Protein AF-A0A060BM93-F1 (afdb_monomer)

Structure (mmCIF, N/CA/C/O backbone):
data_AF-A0A060BM93-F1
#
_entry.id   AF-A0A060BM93-F1
#
loop_
_atom_site.group_PDB
_atom_site.id
_atom_site.type_symbol
_atom_site.label_atom_id
_atom_site.label_alt_id
_atom_site.label_comp_id
_atom_site.label_asym_id
_atom_site.label_entity_id
_atom_site.label_seq_id
_atom_site.pdbx_PDB_ins_code
_atom_site.Cartn_x
_atom_site.Cartn_y
_atom_site.Cartn_z
_atom_site.occupancy
_atom_site.B_iso_or_equiv
_atom_site.auth_seq_id
_atom_site.auth_comp_id
_atom_site.auth_asym_id
_atom_site.auth_atom_id
_atom_site.pdbx_PDB_model_num
ATOM 1 N N . GLY A 1 1 ? -21.219 -14.669 24.609 1.00 36.41 1 GLY A N 1
ATOM 2 C CA . GLY A 1 1 ? -20.329 -13.702 23.955 1.00 36.41 1 GLY A CA 1
ATOM 3 C C . GLY A 1 1 ? -20.283 -14.061 22.496 1.00 36.41 1 GLY A C 1
ATOM 4 O O . GLY A 1 1 ? -19.851 -15.163 22.193 1.00 36.41 1 GLY A O 1
ATOM 5 N N . GLY A 1 2 ? -20.864 -13.228 21.636 1.00 33.03 2 GLY A N 1
ATOM 6 C CA . GLY A 1 2 ? -20.691 -13.349 20.185 1.00 33.03 2 GLY A CA 1
ATOM 7 C C . GLY A 1 2 ? -19.436 -12.587 19.745 1.00 33.03 2 GLY A C 1
ATOM 8 O O . GLY A 1 2 ? -18.919 -11.819 20.556 1.00 33.03 2 GLY A O 1
ATOM 9 N N . PRO A 1 3 ? -18.943 -12.781 18.511 1.00 45.41 3 PRO A N 1
ATOM 10 C CA . PRO A 1 3 ? -17.738 -12.107 18.042 1.00 45.41 3 PRO A CA 1
ATOM 11 C C . PRO A 1 3 ? -17.958 -10.589 17.999 1.00 45.41 3 PRO A C 1
ATOM 13 O O . PRO A 1 3 ? -18.921 -10.108 17.404 1.00 45.41 3 PRO A O 1
ATOM 16 N N . THR A 1 4 ? -17.055 -9.867 18.649 1.00 50.91 4 THR A N 1
ATOM 17 C CA . THR A 1 4 ? -16.889 -8.406 18.774 1.00 50.91 4 THR A CA 1
ATOM 18 C C . THR A 1 4 ? -16.370 -7.730 17.501 1.00 50.91 4 THR A C 1
ATOM 20 O O . THR A 1 4 ? -16.148 -6.523 17.471 1.00 50.91 4 THR A O 1
ATOM 23 N N . THR A 1 5 ? -16.171 -8.475 16.420 1.00 55.47 5 THR A N 1
ATOM 24 C CA . THR A 1 5 ? -15.262 -8.071 15.352 1.00 55.47 5 THR A CA 1
ATOM 25 C C . THR A 1 5 ? -15.811 -6.954 14.472 1.00 55.47 5 THR A C 1
ATOM 27 O O . THR A 1 5 ? -16.863 -7.097 13.842 1.00 55.47 5 THR A O 1
ATOM 30 N N . ARG A 1 6 ? -15.058 -5.851 14.348 1.00 60.19 6 ARG A N 1
ATOM 31 C CA . ARG A 1 6 ? 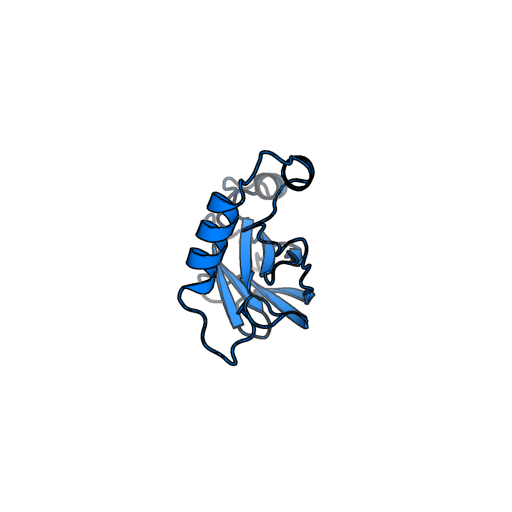-15.299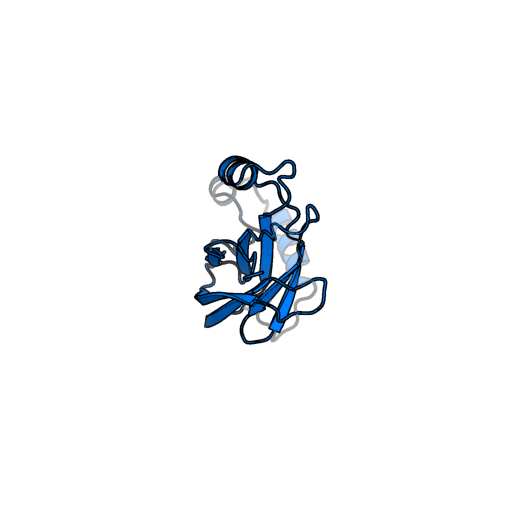 -4.883 13.272 1.00 60.19 6 ARG A CA 1
ATOM 32 C C . ARG A 1 6 ? -14.019 -4.325 12.653 1.00 60.19 6 ARG A C 1
ATOM 34 O O . ARG A 1 6 ? -13.611 -3.206 12.938 1.00 60.19 6 ARG A O 1
ATOM 41 N N . TRP A 1 7 ? -13.489 -5.077 11.695 1.00 65.44 7 TRP A N 1
ATOM 42 C CA . TRP A 1 7 ? -12.457 -4.620 10.770 1.00 65.44 7 TRP A CA 1
ATOM 43 C C . TRP A 1 7 ? -13.063 -3.880 9.557 1.00 65.44 7 TRP A C 1
ATOM 45 O O . TRP A 1 7 ? -14.199 -4.147 9.161 1.00 65.44 7 TRP A O 1
ATOM 55 N N . GLY A 1 8 ? -12.337 -2.891 9.024 1.00 61.12 8 GLY A N 1
ATOM 56 C CA . GLY A 1 8 ? -12.861 -1.843 8.137 1.00 61.12 8 GLY A CA 1
ATOM 57 C C . GLY A 1 8 ? -13.337 -2.310 6.756 1.00 61.12 8 GLY A C 1
ATOM 58 O O . GLY A 1 8 ? -12.899 -3.348 6.266 1.00 61.12 8 GLY A O 1
ATOM 59 N N . PRO A 1 9 ? -14.233 -1.549 6.093 1.00 60.84 9 PRO A N 1
ATOM 60 C CA . PRO A 1 9 ? -15.001 -2.033 4.955 1.00 60.84 9 PRO A CA 1
ATOM 61 C C . PRO A 1 9 ? -14.181 -2.197 3.677 1.00 60.84 9 PRO A C 1
ATOM 63 O O . PRO A 1 9 ? -14.709 -2.753 2.717 1.00 60.84 9 PRO A O 1
ATOM 66 N N . TRP A 1 10 ? -12.941 -1.697 3.607 1.00 63.31 10 TRP A N 1
ATOM 67 C CA . TRP A 1 10 ? -12.204 -1.748 2.351 1.00 63.31 10 TRP A CA 1
ATOM 68 C C . TRP A 1 10 ? -10.726 -1.364 2.470 1.00 63.31 10 TRP A C 1
ATOM 70 O O . TRP A 1 10 ? -10.372 -0.433 3.197 1.00 63.31 10 TRP A O 1
ATOM 80 N N . SER A 1 11 ? -9.888 -2.057 1.696 1.00 72.56 11 SER A N 1
ATOM 81 C CA . SER A 1 11 ? -8.561 -1.583 1.299 1.00 72.56 11 SER A CA 1
ATOM 82 C C . SER A 1 11 ? -8.674 -1.015 -0.112 1.00 72.56 11 SER A C 1
ATOM 84 O O . SER A 1 11 ? -9.162 -1.690 -1.016 1.00 72.56 11 SER A O 1
ATOM 86 N N . GLU A 1 12 ? -8.253 0.229 -0.294 1.00 88.19 12 GLU A N 1
ATOM 87 C CA . GLU A 1 12 ? -8.051 0.796 -1.617 1.00 88.19 12 GLU A CA 1
ATOM 88 C C . GLU A 1 12 ? -6.696 0.334 -2.146 1.00 88.19 12 GLU A C 1
ATOM 90 O O . GLU A 1 12 ? -5.690 0.360 -1.430 1.00 88.19 12 GLU A O 1
ATOM 95 N N . VAL A 1 13 ? -6.679 -0.076 -3.411 1.00 94.19 13 VAL A N 1
ATOM 96 C CA . VAL A 1 13 ? -5.455 -0.395 -4.137 1.00 94.19 13 VAL A CA 1
ATOM 97 C C . VAL A 1 13 ? -5.413 0.467 -5.389 1.00 94.19 13 VAL A C 1
ATOM 99 O O . VAL A 1 13 ? -6.312 0.379 -6.226 1.00 94.19 13 VAL A O 1
ATOM 102 N N . SER A 1 14 ? -4.364 1.273 -5.532 1.00 95.88 14 SER A N 1
ATOM 103 C CA . SER A 1 14 ? -4.152 2.129 -6.698 1.00 95.88 14 SER A CA 1
ATOM 104 C C . SER A 1 14 ? -2.838 1.797 -7.401 1.00 95.88 14 SER A C 1
ATOM 106 O O . SER A 1 14 ? -1.805 1.609 -6.760 1.00 95.88 14 SER A O 1
ATOM 108 N N . ASP A 1 15 ? -2.876 1.760 -8.731 1.00 96.88 15 ASP A N 1
ATOM 109 C CA . ASP A 1 15 ? -1.686 1.682 -9.579 1.00 96.88 15 ASP A CA 1
ATOM 110 C C . ASP A 1 15 ? -1.039 3.064 -9.703 1.00 96.88 15 ASP A C 1
ATOM 112 O O . ASP A 1 15 ? -1.652 3.981 -10.255 1.00 96.88 15 ASP A O 1
ATOM 116 N N . ASN A 1 16 ? 0.189 3.199 -9.196 1.00 96.31 16 ASN A N 1
ATOM 117 C CA . ASN A 1 16 ? 0.940 4.456 -9.215 1.00 96.31 16 ASN A CA 1
ATOM 118 C C . ASN A 1 16 ? 1.566 4.748 -10.584 1.00 96.31 16 ASN A C 1
ATOM 120 O O . ASN A 1 16 ? 2.102 5.833 -10.782 1.00 96.31 16 ASN A O 1
ATOM 124 N N . LYS A 1 17 ? 1.486 3.806 -11.531 1.00 95.62 17 LYS A N 1
ATOM 125 C CA . LYS A 1 17 ? 2.017 3.915 -12.895 1.00 95.62 17 LYS A CA 1
ATOM 126 C C . LYS A 1 17 ? 3.540 3.927 -13.024 1.00 95.62 17 LYS A C 1
ATOM 128 O O . LYS A 1 17 ? 4.061 4.079 -14.124 1.00 95.62 17 LYS A O 1
ATOM 133 N N . ASP A 1 18 ? 4.253 3.687 -11.933 1.00 94.88 18 ASP A N 1
ATOM 134 C CA . ASP A 1 18 ? 5.716 3.672 -11.860 1.00 94.88 18 ASP A CA 1
ATOM 135 C C . ASP A 1 18 ? 6.305 2.285 -11.548 1.00 94.88 18 ASP A C 1
ATOM 137 O O . ASP A 1 18 ? 7.493 2.149 -11.263 1.00 94.88 18 ASP A O 1
ATOM 141 N N . GLY A 1 19 ? 5.475 1.240 -11.602 1.00 95.19 19 GLY A N 1
ATOM 142 C CA . GLY A 1 19 ? 5.854 -0.11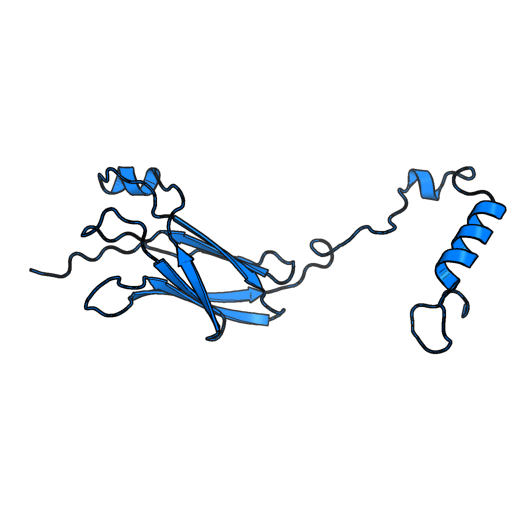1 -11.177 1.00 95.19 19 GLY A CA 1
ATOM 143 C C . GLY A 1 19 ? 5.625 -0.355 -9.690 1.00 95.19 19 GLY A C 1
ATOM 144 O O . GLY A 1 19 ? 6.190 -1.289 -9.114 1.00 95.19 19 GLY A O 1
ATOM 145 N N . THR A 1 20 ? 4.796 0.472 -9.055 1.00 96.62 20 THR A N 1
ATOM 146 C CA . THR A 1 20 ? 4.355 0.267 -7.681 1.00 96.62 20 THR A CA 1
ATOM 147 C C . THR A 1 20 ? 2.837 0.389 -7.532 1.00 96.62 20 THR A C 1
ATOM 149 O O . THR A 1 20 ? 2.146 1.078 -8.284 1.00 96.62 20 THR A O 1
ATOM 152 N N . LEU A 1 21 ? 2.309 -0.311 -6.533 1.00 97.25 21 LEU A N 1
ATOM 153 C CA . LEU A 1 21 ? 0.940 -0.220 -6.050 1.00 97.25 21 LEU A CA 1
ATOM 154 C C . LEU A 1 21 ? 0.938 0.509 -4.714 1.00 97.25 21 LEU A C 1
ATOM 156 O O . LEU A 1 21 ? 1.759 0.216 -3.847 1.00 97.25 21 LEU A O 1
ATOM 160 N N . THR A 1 22 ? -0.025 1.396 -4.511 1.00 97.31 22 THR A N 1
ATOM 161 C CA . THR A 1 22 ? -0.330 1.947 -3.193 1.00 97.31 22 THR A CA 1
ATOM 162 C C . THR A 1 22 ? -1.526 1.198 -2.616 1.00 97.31 22 THR A C 1
ATOM 164 O O . THR A 1 22 ? -2.589 1.161 -3.231 1.00 97.31 22 THR A O 1
ATOM 167 N N . VAL A 1 23 ? -1.355 0.605 -1.434 1.00 96.31 23 VAL A N 1
ATOM 168 C CA . VAL A 1 23 ? -2.414 -0.092 -0.693 1.00 96.31 23 VAL A CA 1
ATOM 169 C C . VAL A 1 23 ? -2.698 0.678 0.585 1.00 96.31 23 VAL A C 1
ATOM 171 O O . VAL A 1 23 ? -1.800 0.868 1.409 1.00 96.31 23 VAL A O 1
ATOM 174 N N . ARG A 1 24 ? -3.937 1.140 0.752 1.00 94.69 24 ARG A N 1
ATOM 175 C CA . ARG A 1 24 ? -4.358 1.954 1.898 1.00 94.69 24 ARG A CA 1
ATOM 176 C C . ARG A 1 24 ? -5.680 1.478 2.450 1.00 94.69 24 ARG A C 1
ATOM 178 O O . ARG A 1 24 ? -6.510 0.935 1.734 1.00 94.69 24 ARG A O 1
ATOM 185 N N . GLY A 1 25 ? -5.904 1.727 3.725 1.00 92.69 25 GLY A N 1
ATOM 186 C CA . GLY A 1 25 ? -7.169 1.400 4.355 1.00 92.69 25 GLY A CA 1
ATOM 187 C C . GLY A 1 25 ? -7.114 1.661 5.842 1.00 92.69 25 GLY A C 1
ATOM 188 O O . GLY A 1 25 ? -6.288 2.439 6.324 1.00 92.69 25 GLY A O 1
ATOM 189 N N . TRP A 1 26 ? -8.017 1.018 6.564 1.00 91.81 26 TRP A N 1
ATOM 190 C CA . TRP A 1 26 ? -8.020 1.042 8.015 1.00 91.81 26 TRP A CA 1
ATOM 191 C C . TRP A 1 26 ? -8.481 -0.296 8.580 1.00 91.81 26 TRP A C 1
ATOM 193 O O . TRP A 1 26 ? -9.186 -1.060 7.918 1.00 91.81 26 TRP A O 1
ATOM 203 N N . THR A 1 27 ? -8.062 -0.586 9.803 1.00 88.62 27 THR A N 1
ATOM 204 C CA . THR A 1 27 ? -8.504 -1.750 10.565 1.00 88.62 27 THR A CA 1
ATOM 205 C C . THR A 1 27 ? -8.654 -1.368 12.032 1.00 88.62 27 THR A C 1
ATOM 207 O O . THR A 1 27 ? -7.946 -0.497 12.528 1.00 88.62 27 THR A O 1
ATOM 210 N N . LEU A 1 28 ? -9.614 -1.990 12.706 1.00 84.94 28 LEU A N 1
ATOM 211 C CA . LEU A 1 28 ? 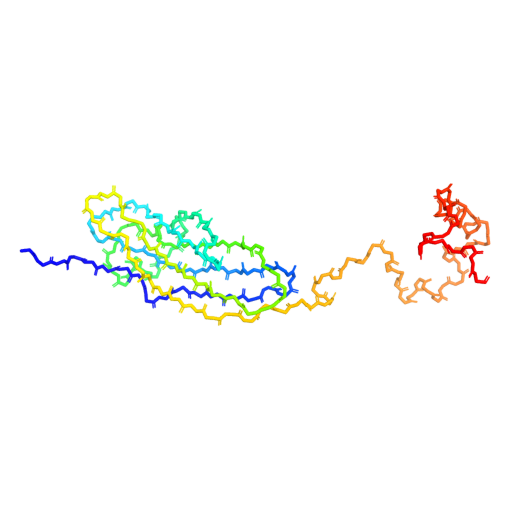-9.983 -1.705 14.085 1.00 84.94 28 LEU A CA 1
ATOM 212 C C . LEU A 1 28 ? -10.373 -3.011 14.766 1.00 84.94 28 LEU A C 1
ATOM 214 O O . LEU A 1 28 ? -11.146 -3.787 14.211 1.00 84.94 28 LEU A O 1
ATOM 218 N N . ASP A 1 29 ? -9.900 -3.212 15.985 1.00 80.44 29 ASP A N 1
ATOM 219 C CA . ASP A 1 29 ? -10.429 -4.226 16.885 1.00 80.44 29 ASP A CA 1
ATOM 220 C C . ASP A 1 29 ? -10.974 -3.503 18.123 1.00 80.44 29 ASP A C 1
ATOM 222 O O . ASP A 1 29 ? -10.197 -2.873 18.837 1.00 80.44 29 ASP A O 1
ATOM 226 N N . PRO A 1 30 ? -12.298 -3.526 18.364 1.00 74.31 30 PRO A N 1
ATOM 227 C CA . PRO A 1 30 ? -12.901 -2.879 19.527 1.00 74.31 30 PRO A CA 1
ATOM 228 C C . PRO A 1 30 ? -12.401 -3.403 20.881 1.00 74.31 30 PRO A C 1
ATOM 230 O O . PRO A 1 30 ? -12.616 -2.731 21.890 1.00 74.31 30 PRO A O 1
ATOM 233 N N . ASP A 1 31 ? -11.761 -4.576 20.914 1.00 76.06 31 ASP A N 1
ATOM 234 C CA . ASP A 1 31 ? -11.249 -5.193 22.138 1.00 76.06 31 ASP A CA 1
ATOM 235 C C . ASP A 1 31 ? -9.864 -4.646 22.545 1.00 76.06 31 ASP A C 1
ATOM 237 O O . ASP A 1 31 ? -9.402 -4.899 23.660 1.00 76.06 31 ASP A O 1
ATOM 241 N N . THR A 1 32 ? -9.215 -3.840 21.691 1.00 77.75 32 THR A N 1
ATOM 242 C CA . THR A 1 32 ? -7.918 -3.201 21.969 1.00 77.75 32 THR A CA 1
ATOM 243 C C . THR A 1 32 ? -7.872 -1.738 21.521 1.00 77.75 32 THR A C 1
ATOM 245 O O . THR A 1 32 ? -8.535 -1.302 20.584 1.00 77.75 32 THR A O 1
ATOM 248 N N . THR A 1 33 ? -7.061 -0.935 22.210 1.00 77.94 33 THR A N 1
ATOM 249 C CA . THR A 1 33 ? -6.762 0.452 21.813 1.00 77.94 33 THR A CA 1
ATOM 250 C C . THR A 1 33 ? -5.448 0.581 21.041 1.00 77.94 33 THR A C 1
ATOM 252 O O . THR A 1 33 ? -5.128 1.680 20.582 1.00 77.94 33 THR A O 1
ATOM 255 N N . GLN A 1 34 ? -4.691 -0.513 20.910 1.00 82.94 34 GLN A N 1
ATOM 256 C CA . GLN A 1 34 ? -3.437 -0.559 20.162 1.00 82.94 34 GLN A CA 1
ATOM 257 C C . GLN A 1 34 ? -3.698 -0.617 18.652 1.00 82.94 34 GLN A C 1
ATOM 259 O O . GLN A 1 34 ? -4.725 -1.134 18.205 1.00 82.94 34 GLN A O 1
ATOM 264 N N . SER A 1 35 ? -2.760 -0.080 17.869 1.00 86.06 35 SER A N 1
ATOM 265 C CA . SER A 1 35 ? -2.759 -0.240 16.414 1.00 86.06 35 SER A CA 1
ATOM 266 C C . SER A 1 35 ? -2.636 -1.721 16.070 1.00 86.06 35 SER A C 1
ATOM 268 O O . SER A 1 35 ? -1.769 -2.402 16.605 1.00 86.06 35 SER A O 1
ATOM 270 N N . LEU A 1 36 ? -3.447 -2.204 15.133 1.00 87.75 36 LEU A N 1
ATOM 271 C CA . LEU A 1 36 ? -3.312 -3.568 14.626 1.00 87.75 36 LEU A CA 1
ATOM 272 C C . LEU A 1 36 ? -2.297 -3.641 13.492 1.00 87.75 36 LEU A C 1
ATOM 274 O O . LEU A 1 36 ? -2.016 -2.657 12.807 1.00 87.75 36 LEU A O 1
ATOM 278 N N . THR A 1 37 ? -1.846 -4.853 13.199 1.00 91.25 37 THR A N 1
ATOM 279 C CA . THR A 1 37 ? -1.034 -5.131 12.016 1.00 91.25 37 THR A CA 1
ATOM 280 C C . THR A 1 37 ? -1.879 -5.733 10.888 1.00 91.25 37 THR A C 1
ATOM 282 O O . THR A 1 37 ? -2.751 -6.571 11.119 1.00 91.25 37 THR A O 1
ATOM 285 N N . VAL A 1 38 ? -1.608 -5.341 9.641 1.00 92.81 38 VAL A N 1
ATOM 286 C CA . VAL A 1 38 ? -2.177 -5.954 8.434 1.00 92.81 38 VAL A CA 1
ATOM 287 C C . VAL A 1 38 ? -1.101 -6.643 7.600 1.00 92.81 38 VAL A C 1
ATOM 289 O O . VAL A 1 38 ? 0.023 -6.159 7.478 1.00 92.81 38 VAL A O 1
ATOM 292 N N . ALA A 1 39 ? -1.457 -7.767 6.987 1.00 94.12 39 ALA A N 1
ATOM 293 C CA . ALA A 1 39 ? -0.667 -8.419 5.952 1.00 94.12 39 ALA A CA 1
ATOM 294 C C . ALA A 1 39 ? -1.295 -8.149 4.582 1.00 94.12 39 ALA A C 1
ATOM 296 O O . ALA A 1 39 ? -2.428 -8.550 4.313 1.00 94.12 39 ALA A O 1
ATOM 297 N N . VAL A 1 40 ? -0.541 -7.486 3.713 1.00 96.19 40 VAL A N 1
ATOM 298 C CA . VAL A 1 40 ? -0.880 -7.255 2.311 1.00 96.19 40 VAL A CA 1
ATOM 299 C C . VAL A 1 40 ? -0.188 -8.316 1.467 1.00 96.19 40 VAL A C 1
ATOM 301 O O . VAL A 1 40 ? 1.032 -8.445 1.504 1.00 96.19 40 VAL A O 1
ATOM 304 N N . TYR A 1 41 ? -0.961 -9.069 0.699 1.00 96.50 41 TYR A N 1
ATOM 305 C CA . TYR A 1 41 ? -0.473 -10.057 -0.249 1.00 96.50 41 TYR A CA 1
ATOM 306 C C . TYR A 1 41 ? -0.618 -9.530 -1.670 1.00 96.50 41 TYR A C 1
ATOM 308 O O . TYR A 1 41 ? -1.707 -9.096 -2.033 1.00 96.50 41 TYR A O 1
ATOM 316 N N . VAL A 1 42 ? 0.437 -9.632 -2.475 1.00 97.38 42 VAL A N 1
ATOM 317 C CA . VAL A 1 42 ? 0.412 -9.419 -3.930 1.00 97.38 42 VAL A CA 1
ATOM 318 C C . VAL A 1 42 ? 0.869 -10.718 -4.585 1.00 97.38 42 VAL A C 1
ATOM 320 O O . VAL A 1 42 ? 2.008 -11.134 -4.391 1.00 97.38 42 VAL A O 1
ATOM 323 N N . ASP A 1 43 ? -0.040 -11.418 -5.266 1.00 96.50 43 ASP A N 1
ATOM 324 C CA . ASP A 1 43 ? 0.194 -12.751 -5.859 1.00 96.50 43 ASP A CA 1
ATOM 325 C C . ASP A 1 43 ? 0.824 -13.777 -4.893 1.00 96.50 43 ASP A C 1
ATOM 327 O O . ASP A 1 43 ? 1.616 -14.638 -5.272 1.00 96.50 43 ASP A O 1
ATOM 331 N N . GLY A 1 44 ? 0.474 -13.683 -3.609 1.00 92.94 44 GLY A N 1
ATOM 332 C CA . GLY A 1 44 ? 0.989 -14.556 -2.552 1.00 92.94 44 GLY A CA 1
ATOM 333 C C . GLY A 1 44 ? 2.269 -14.064 -1.868 1.00 92.94 44 GLY A C 1
ATOM 334 O O . GLY A 1 44 ? 2.610 -14.595 -0.812 1.00 92.94 44 GLY A O 1
ATOM 335 N N . ALA A 1 45 ? 2.939 -13.026 -2.380 1.00 95.75 45 ALA A N 1
ATOM 336 C CA . ALA A 1 45 ? 4.038 -12.365 -1.677 1.00 95.75 45 ALA A CA 1
ATOM 337 C C . ALA A 1 45 ? 3.492 -11.425 -0.591 1.00 95.75 45 ALA A C 1
ATOM 339 O O . ALA A 1 45 ? 2.648 -10.580 -0.876 1.00 95.75 45 ALA A O 1
ATOM 340 N N . MET A 1 46 ? 3.968 -11.570 0.648 1.00 95.31 46 MET A N 1
ATOM 341 C CA . MET A 1 46 ? 3.444 -10.861 1.821 1.00 95.31 46 MET A CA 1
ATOM 342 C C . MET A 1 46 ? 4.286 -9.625 2.175 1.00 95.31 46 MET A C 1
ATOM 344 O O . MET A 1 46 ? 5.510 -9.696 2.232 1.00 95.31 46 MET A O 1
ATOM 348 N N . THR A 1 47 ? 3.616 -8.520 2.498 1.00 96.19 47 THR A N 1
ATOM 349 C CA . THR A 1 47 ? 4.163 -7.328 3.160 1.00 96.19 47 THR A CA 1
ATOM 350 C C . THR A 1 47 ? 3.348 -7.037 4.417 1.00 96.19 47 THR A C 1
ATOM 352 O O . THR A 1 47 ? 2.121 -7.031 4.368 1.00 96.19 47 THR A O 1
ATOM 355 N N . VAL A 1 48 ? 4.013 -6.787 5.543 1.00 94.88 48 VAL A N 1
ATOM 356 C CA . VAL A 1 48 ? 3.366 -6.517 6.836 1.00 94.88 48 VAL A CA 1
ATOM 357 C C . VAL A 1 48 ? 3.431 -5.023 7.143 1.00 94.88 48 VAL A C 1
ATOM 359 O O . VAL A 1 48 ? 4.480 -4.407 6.962 1.00 94.88 48 VAL A O 1
ATOM 362 N N . VAL A 1 49 ? 2.315 -4.438 7.579 1.00 94.81 49 VAL A N 1
ATOM 363 C CA . VAL A 1 49 ? 2.171 -2.995 7.818 1.00 94.81 49 VAL A CA 1
ATOM 364 C C . VAL A 1 49 ? 1.389 -2.765 9.104 1.00 94.81 49 VAL A C 1
ATOM 366 O O . VAL A 1 49 ? 0.329 -3.354 9.296 1.00 94.81 49 VAL A O 1
ATOM 369 N N . GLU A 1 50 ? 1.879 -1.888 9.971 1.00 93.94 50 GLU A N 1
ATOM 370 C CA . GLU A 1 50 ? 1.133 -1.449 11.151 1.00 93.94 50 GLU A CA 1
ATOM 371 C C . GLU A 1 50 ? 0.096 -0.387 10.758 1.00 93.94 50 GLU A C 1
ATOM 373 O O . GLU A 1 50 ? 0.389 0.547 10.007 1.00 93.94 50 GLU A O 1
ATOM 378 N N . ALA A 1 51 ? -1.124 -0.512 11.271 1.00 92.62 51 ALA A N 1
ATOM 379 C CA . ALA A 1 51 ? -2.217 0.420 11.040 1.00 92.62 51 ALA A CA 1
ATOM 380 C C . ALA A 1 51 ? -2.174 1.612 12.007 1.00 92.62 51 ALA A C 1
ATOM 382 O O . ALA A 1 51 ? -3.150 1.905 12.686 1.00 92.62 51 ALA A O 1
ATOM 383 N N . SER A 1 52 ? -1.032 2.296 12.075 1.00 93.62 52 SER A N 1
ATOM 384 C CA . SER A 1 52 ? -0.766 3.363 13.048 1.00 93.62 52 SER A CA 1
ATOM 385 C C . SER A 1 52 ? -1.111 4.781 12.573 1.00 93.62 52 SER A C 1
ATOM 387 O O . SER A 1 52 ? -0.983 5.738 13.342 1.00 93.62 52 SER A O 1
ATOM 389 N N . LEU A 1 53 ? -1.560 4.947 11.323 1.00 95.12 53 LEU A N 1
ATOM 390 C CA . LEU A 1 53 ? -1.892 6.254 10.748 1.00 95.12 53 LEU A CA 1
ATOM 391 C C . LEU A 1 53 ? -3.202 6.810 11.319 1.00 95.12 53 LEU A C 1
ATOM 393 O O . LEU A 1 53 ? -4.148 6.063 11.577 1.00 95.12 53 LEU A O 1
ATOM 397 N N . ASP A 1 54 ? -3.268 8.137 11.454 1.00 94.25 54 ASP A N 1
ATOM 398 C CA . ASP A 1 54 ? -4.445 8.833 11.981 1.00 94.25 54 ASP A CA 1
ATOM 399 C C . ASP A 1 54 ? -5.679 8.641 11.089 1.00 94.25 54 ASP A C 1
ATOM 401 O O . ASP A 1 54 ? -5.650 8.869 9.877 1.00 94.25 54 ASP A O 1
ATOM 405 N N . ARG A 1 55 ? -6.775 8.237 11.729 1.00 92.81 55 ARG A N 1
ATOM 406 C CA . ARG A 1 55 ? -8.130 8.101 11.198 1.00 92.81 55 ARG A CA 1
ATOM 407 C C . ARG A 1 55 ? -9.130 8.583 12.243 1.00 92.81 55 ARG A C 1
ATOM 409 O O . ARG A 1 55 ? -9.943 7.825 12.774 1.00 92.81 55 ARG A O 1
ATOM 416 N N . SER A 1 56 ? -9.048 9.872 12.562 1.00 93.00 56 SER A N 1
ATOM 417 C CA . SER A 1 56 ? -9.979 10.552 13.475 1.00 93.00 56 SER A CA 1
ATOM 418 C C . SER A 1 56 ? -11.448 10.474 13.024 1.00 93.00 56 SER A C 1
ATOM 420 O O . SER A 1 56 ? -12.354 10.476 13.861 1.00 93.00 56 SER A O 1
ATOM 422 N N . ASP A 1 57 ? -11.698 10.331 11.721 1.00 89.94 57 ASP A N 1
ATOM 423 C CA . ASP A 1 57 ? -13.017 10.054 11.145 1.00 89.94 57 ASP A CA 1
ATOM 424 C C . ASP A 1 57 ? -13.575 8.699 11.610 1.00 89.94 57 ASP A C 1
ATOM 426 O O . ASP A 1 57 ? -14.718 8.618 12.066 1.00 89.94 57 ASP A O 1
ATOM 430 N N . VAL A 1 58 ? -12.742 7.656 11.581 1.00 88.75 58 VAL A N 1
ATOM 431 C CA . VAL A 1 58 ? -13.074 6.322 12.098 1.00 88.75 58 VAL A CA 1
ATOM 432 C C . VAL A 1 58 ? -13.264 6.391 13.612 1.00 88.75 58 VAL A C 1
ATOM 434 O O . VAL A 1 58 ? -14.280 5.921 14.122 1.00 88.75 58 VAL A O 1
ATOM 437 N N . ALA A 1 59 ? -12.349 7.044 14.334 1.00 88.50 59 ALA A N 1
ATOM 438 C CA . ALA A 1 59 ? -12.462 7.206 15.783 1.00 88.50 59 ALA A CA 1
ATOM 439 C C . ALA A 1 59 ? -13.791 7.862 16.191 1.00 88.50 59 ALA A C 1
ATOM 441 O O . ALA A 1 59 ? -14.496 7.355 17.061 1.00 88.50 59 ALA A O 1
ATOM 442 N N . THR A 1 60 ? -14.183 8.938 15.502 1.00 90.56 60 THR A N 1
ATOM 443 C CA . THR A 1 60 ? -15.442 9.655 15.748 1.00 90.56 60 THR A CA 1
ATOM 444 C C . THR A 1 60 ? -16.658 8.784 15.444 1.00 90.56 60 THR A C 1
ATOM 446 O O . THR A 1 60 ? -17.588 8.724 16.247 1.00 90.56 60 THR A O 1
ATOM 449 N N . GLN A 1 61 ? -16.654 8.080 14.307 1.00 89.00 61 GLN A N 1
ATOM 450 C CA . GLN A 1 61 ? -17.751 7.196 13.904 1.00 89.00 61 GLN A CA 1
ATOM 451 C C . GLN A 1 61 ? -17.998 6.067 14.916 1.00 89.00 61 GLN A C 1
ATOM 453 O O . GLN A 1 61 ? -19.141 5.639 15.089 1.00 89.00 61 GLN A O 1
ATOM 458 N N . TYR A 1 62 ? -16.940 5.591 15.573 1.00 85.31 62 TYR A N 1
ATOM 459 C CA . TYR A 1 62 ? -16.989 4.462 16.501 1.00 85.31 62 TYR A CA 1
ATOM 460 C C . TYR A 1 62 ? -16.891 4.853 17.983 1.00 85.31 62 TYR A C 1
ATOM 462 O O . TYR A 1 62 ? -16.939 3.974 18.839 1.00 85.31 62 TYR A O 1
ATOM 470 N N . GLY A 1 63 ? -16.808 6.149 18.303 1.00 88.12 63 GLY A N 1
ATOM 471 C CA . GLY A 1 63 ? -16.720 6.642 19.682 1.00 88.12 63 GLY A CA 1
ATOM 472 C C . GLY A 1 63 ? -15.430 6.236 20.405 1.00 88.12 63 GLY A C 1
ATOM 473 O O . GLY A 1 63 ? -15.463 5.966 21.604 1.00 88.12 63 GLY A O 1
ATOM 474 N N . LEU A 1 64 ? -14.313 6.155 19.680 1.00 85.00 64 LEU A N 1
ATOM 475 C CA . LEU A 1 64 ? -13.019 5.688 20.181 1.00 85.00 64 LEU A CA 1
ATOM 476 C C . LEU A 1 64 ? -12.148 6.854 20.657 1.00 85.00 64 LEU A C 1
ATOM 478 O O . LEU A 1 64 ? -12.261 7.978 20.170 1.00 85.00 64 LEU A O 1
ATOM 482 N N . THR A 1 65 ? -11.256 6.576 21.608 1.00 85.31 65 THR A N 1
ATOM 483 C CA . THR A 1 65 ? -10.313 7.565 22.158 1.00 85.31 65 THR A CA 1
ATOM 484 C C . THR A 1 65 ? -8.981 7.616 21.410 1.00 85.31 65 THR A C 1
ATOM 486 O O . THR A 1 65 ? -8.308 8.643 21.451 1.00 85.31 65 THR A O 1
ATOM 489 N N . SER A 1 66 ? -8.602 6.527 20.734 1.00 87.88 66 SER A N 1
ATOM 490 C CA . SER A 1 66 ? -7.468 6.473 19.805 1.00 87.88 66 SER A CA 1
ATOM 491 C C . SER A 1 66 ? -7.949 6.738 18.378 1.00 87.88 66 SER A C 1
ATOM 493 O O . SER A 1 66 ? -9.132 6.581 18.080 1.00 87.88 66 SER A O 1
ATOM 495 N N . SER A 1 67 ? -7.035 7.140 17.499 1.00 90.12 67 SER A N 1
ATOM 496 C CA . SER A 1 67 ? -7.272 7.340 16.065 1.00 90.12 67 SER A CA 1
ATOM 497 C C . SER A 1 67 ? -6.265 6.602 15.180 1.00 90.12 67 SER A C 1
ATOM 499 O O . SER A 1 67 ? -6.355 6.696 13.958 1.00 90.12 67 SER A O 1
ATOM 501 N N . SER A 1 68 ? -5.328 5.851 15.760 1.00 92.00 68 SER A N 1
ATOM 502 C CA . SER A 1 68 ? -4.305 5.091 15.033 1.00 92.00 68 SER A CA 1
ATOM 503 C C . SER A 1 68 ? -4.882 3.788 14.482 1.00 92.00 68 SER A C 1
ATOM 505 O O . SER A 1 68 ? -4.738 2.729 15.085 1.00 92.00 68 SER A O 1
ATOM 507 N N . TYR A 1 69 ? -5.582 3.895 13.350 1.00 91.19 69 TYR A N 1
ATOM 508 C CA . TYR A 1 69 ? -6.277 2.771 12.710 1.00 91.19 69 TYR A CA 1
ATOM 509 C C . TYR A 1 69 ? -6.016 2.661 11.207 1.00 91.19 69 TYR A C 1
ATOM 511 O O . TYR A 1 69 ? -6.478 1.719 10.564 1.00 91.19 69 TYR A O 1
ATOM 519 N N . GLY A 1 70 ? -5.331 3.636 10.608 1.00 93.56 70 GLY A N 1
ATOM 520 C CA . GLY A 1 70 ? -5.050 3.674 9.179 1.00 93.56 70 GLY A CA 1
ATOM 521 C C . GLY A 1 70 ? -3.736 2.992 8.820 1.00 93.56 70 GLY A C 1
ATOM 522 O O . GLY A 1 70 ? -2.753 3.103 9.540 1.00 93.56 70 GLY A O 1
ATOM 523 N N . TYR A 1 71 ? -3.673 2.360 7.653 1.00 94.44 71 TYR A N 1
ATOM 524 C CA . TYR A 1 71 ? -2.420 1.895 7.057 1.00 94.44 71 TYR A CA 1
ATOM 525 C C . TYR A 1 71 ? -2.269 2.433 5.637 1.00 94.44 71 TYR A C 1
ATOM 527 O O . TYR A 1 71 ? -3.245 2.701 4.932 1.00 94.44 71 TYR A O 1
ATOM 535 N N . SER A 1 72 ? -1.017 2.570 5.213 1.00 96.00 72 SER A N 1
ATOM 536 C CA . SER A 1 72 ? -0.640 2.888 3.843 1.00 96.00 72 SER A CA 1
ATOM 537 C C . SER A 1 72 ? 0.716 2.277 3.546 1.00 96.00 72 SER A C 1
ATOM 539 O O . SER A 1 72 ? 1.670 2.535 4.274 1.00 96.00 72 SER A O 1
ATOM 541 N N . THR A 1 73 ? 0.825 1.537 2.450 1.00 96.38 73 THR A N 1
ATOM 542 C CA . THR A 1 73 ? 2.103 1.004 1.977 1.00 96.38 73 THR A CA 1
ATOM 543 C C . THR A 1 73 ? 2.213 1.088 0.464 1.00 96.38 73 THR A C 1
ATOM 545 O O . THR A 1 73 ? 1.202 1.070 -0.241 1.00 96.38 73 THR A O 1
ATOM 548 N N . THR A 1 74 ? 3.448 1.173 -0.020 1.00 97.50 74 THR A N 1
ATOM 549 C CA . THR A 1 74 ? 3.784 1.110 -1.440 1.00 97.50 74 THR A CA 1
ATOM 550 C C . THR A 1 74 ? 4.532 -0.190 -1.696 1.00 97.50 74 THR A C 1
ATOM 552 O O . THR A 1 74 ? 5.529 -0.475 -1.035 1.00 97.50 74 THR A O 1
ATOM 555 N N . ILE A 1 75 ? 4.046 -0.986 -2.644 1.00 97.00 75 ILE A N 1
ATOM 556 C CA . ILE A 1 75 ? 4.573 -2.316 -2.959 1.00 97.00 75 ILE A CA 1
ATOM 557 C C . ILE A 1 75 ? 4.962 -2.338 -4.432 1.00 97.00 75 ILE A C 1
ATOM 559 O O . ILE A 1 75 ? 4.165 -1.960 -5.286 1.00 97.00 75 ILE A O 1
ATOM 563 N N . SER A 1 76 ? 6.174 -2.787 -4.747 1.00 96.94 76 SER A N 1
ATOM 564 C CA . SER A 1 76 ? 6.590 -2.978 -6.138 1.00 96.94 76 SER A CA 1
ATOM 565 C C . SER A 1 76 ? 5.755 -4.066 -6.812 1.00 96.94 76 SER A C 1
ATOM 567 O O . SER A 1 76 ? 5.562 -5.145 -6.252 1.00 96.94 76 SER A O 1
ATOM 569 N N . ALA A 1 77 ? 5.294 -3.796 -8.029 1.00 95.75 77 ALA A N 1
ATOM 570 C CA . ALA A 1 77 ? 4.529 -4.727 -8.843 1.00 95.75 77 ALA A CA 1
ATOM 571 C C . ALA A 1 77 ? 4.895 -4.540 -10.318 1.00 95.75 77 ALA A C 1
ATOM 573 O O . ALA A 1 77 ? 5.046 -3.423 -10.812 1.00 95.75 77 ALA A O 1
ATOM 574 N N . THR A 1 78 ? 5.062 -5.646 -11.033 1.00 96.44 78 THR A N 1
ATOM 575 C CA . THR A 1 78 ? 5.359 -5.617 -12.469 1.00 96.44 78 THR A CA 1
ATOM 576 C C . THR A 1 78 ? 4.152 -5.142 -13.278 1.00 96.44 78 THR A C 1
ATOM 578 O O . THR A 1 78 ? 3.028 -5.160 -12.796 1.00 96.44 78 THR A O 1
ATOM 581 N N . ALA A 1 79 ? 4.348 -4.757 -14.542 1.00 96.19 79 ALA A N 1
ATOM 582 C CA . ALA A 1 79 ? 3.213 -4.570 -15.445 1.00 96.19 79 ALA A CA 1
ATOM 583 C C . ALA A 1 79 ? 2.438 -5.888 -15.598 1.00 96.19 79 ALA A C 1
ATOM 585 O O . ALA A 1 79 ? 3.028 -6.921 -15.919 1.00 96.19 79 ALA A O 1
ATOM 586 N N . GLY A 1 80 ? 1.123 -5.857 -15.406 1.00 97.62 80 GLY A N 1
ATOM 587 C CA . GLY A 1 80 ? 0.319 -7.075 -15.388 1.00 97.62 80 GLY A CA 1
ATOM 588 C C . GLY A 1 80 ? -0.935 -6.949 -14.537 1.00 97.62 80 GLY A C 1
ATOM 589 O O . GLY A 1 80 ? -1.230 -5.895 -13.985 1.00 97.62 80 GLY A O 1
ATOM 590 N N . THR A 1 81 ? -1.712 -8.028 -14.467 1.00 98.19 81 THR A N 1
ATOM 591 C CA . THR A 1 81 ? -2.829 -8.124 -13.518 1.00 98.19 81 THR A CA 1
ATOM 592 C C . THR A 1 81 ? -2.343 -8.855 -12.279 1.00 98.19 81 THR A C 1
ATOM 594 O O . THR A 1 81 ? -1.793 -9.944 -12.410 1.00 98.19 81 THR A O 1
ATOM 597 N N . HIS A 1 82 ? -2.567 -8.261 -11.112 1.00 97.88 82 HIS A N 1
ATOM 598 C CA . HIS A 1 82 ? -2.137 -8.776 -9.818 1.00 97.88 82 HIS A CA 1
ATOM 599 C C . HIS A 1 82 ? -3.334 -8.948 -8.886 1.00 97.88 82 HIS A C 1
ATOM 601 O O . HIS A 1 82 ? -4.223 -8.092 -8.842 1.00 97.88 82 HIS A O 1
ATOM 607 N N . ARG A 1 83 ? -3.335 -10.036 -8.112 1.00 97.12 83 ARG A N 1
ATOM 608 C CA . ARG A 1 83 ? -4.299 -10.275 -7.035 1.00 97.12 83 ARG A CA 1
ATOM 609 C C . ARG A 1 83 ? -3.747 -9.667 -5.754 1.00 97.12 83 ARG A C 1
ATOM 611 O O . ARG A 1 83 ? -2.756 -10.162 -5.216 1.00 97.12 83 ARG A O 1
ATOM 618 N N . VAL A 1 84 ? -4.411 -8.639 -5.239 1.00 97.06 84 VAL A N 1
ATOM 619 C CA . VAL A 1 84 ? -4.050 -8.005 -3.968 1.00 97.06 84 VAL A CA 1
ATOM 620 C C . VAL A 1 84 ? -5.054 -8.398 -2.902 1.00 97.06 84 VAL A C 1
ATOM 622 O O . VAL A 1 84 ? -6.244 -8.171 -3.081 1.00 97.06 84 VAL A O 1
ATOM 625 N N . CYS A 1 85 ? -4.598 -8.980 -1.797 1.00 94.75 85 CYS A N 1
ATOM 626 C CA . CYS A 1 85 ? -5.447 -9.346 -0.664 1.00 94.75 85 CYS A CA 1
ATOM 627 C C . CYS A 1 85 ? -4.901 -8.743 0.626 1.00 94.75 85 CYS A C 1
ATOM 629 O O . CYS A 1 85 ? -3.700 -8.800 0.868 1.00 94.75 85 CYS A O 1
ATOM 631 N N . VAL A 1 86 ? -5.772 -8.209 1.478 1.00 94.12 86 VAL A N 1
ATOM 632 C CA . VAL A 1 86 ? -5.374 -7.633 2.768 1.00 94.12 86 VAL A CA 1
ATOM 633 C C . VAL A 1 86 ? -6.023 -8.411 3.897 1.00 94.12 86 VAL A C 1
ATOM 635 O O . VAL A 1 86 ? -7.237 -8.617 3.899 1.00 94.12 86 VAL A O 1
ATOM 638 N N . LEU A 1 87 ? -5.213 -8.851 4.854 1.00 91.56 87 LEU A N 1
ATOM 639 C CA . LEU A 1 87 ? -5.659 -9.538 6.057 1.00 91.56 87 LEU A CA 1
ATOM 640 C C . LEU A 1 87 ? -5.324 -8.688 7.283 1.00 91.56 87 LEU A C 1
ATOM 642 O O . LEU A 1 87 ? -4.183 -8.261 7.430 1.00 91.56 87 LEU A O 1
ATOM 646 N N . ALA A 1 88 ? -6.282 -8.494 8.187 1.00 89.44 88 ALA A N 1
ATOM 647 C CA . ALA A 1 88 ? -5.978 -8.081 9.551 1.00 89.44 88 ALA A CA 1
ATOM 648 C C . ALA A 1 88 ? -5.379 -9.276 10.298 1.00 89.44 88 ALA A C 1
ATOM 650 O O . ALA A 1 88 ? -5.947 -10.376 10.286 1.00 89.44 88 ALA A O 1
ATOM 651 N N . LEU A 1 89 ? -4.211 -9.064 10.899 1.00 87.25 89 LEU A N 1
ATOM 652 C CA . LEU A 1 89 ? -3.553 -10.062 11.726 1.00 87.25 89 LEU A CA 1
ATOM 653 C C . LEU A 1 89 ? -4.123 -9.973 13.135 1.00 87.25 89 LEU A C 1
ATOM 655 O O . LEU A 1 89 ? -4.248 -8.881 13.687 1.00 87.25 89 LEU A O 1
ATOM 659 N N . ASN A 1 90 ? -4.493 -11.122 13.692 1.00 72.38 90 ASN A N 1
ATOM 660 C CA . ASN A 1 90 ? -4.923 -11.177 15.080 1.00 72.38 90 ASN A CA 1
ATOM 661 C C . ASN A 1 90 ? -3.693 -11.146 15.997 1.00 72.38 90 ASN A C 1
ATOM 663 O O . ASN A 1 90 ? -2.713 -11.837 15.716 1.00 72.38 90 ASN A O 1
ATOM 667 N N . GLU A 1 91 ? -3.749 -10.388 17.091 1.00 65.25 91 GLU A N 1
ATOM 668 C CA . GLU A 1 91 ? -2.650 -10.329 18.068 1.00 65.25 91 GLU A CA 1
ATOM 669 C C . GLU A 1 91 ? -2.721 -11.467 19.110 1.00 65.25 91 GLU A C 1
ATOM 671 O O . GLU A 1 91 ? -1.714 -11.780 19.744 1.00 65.25 91 GLU A O 1
ATOM 676 N N . GLU A 1 92 ? -3.871 -12.154 19.236 1.00 63.38 92 GLU A N 1
ATOM 677 C CA . GLU A 1 92 ? -4.095 -13.263 20.184 1.00 63.38 92 GLU A CA 1
ATOM 678 C C . GLU A 1 92 ? -4.630 -14.567 19.526 1.00 63.38 92 GLU A C 1
ATOM 680 O O . GLU A 1 92 ? -4.427 -14.843 18.340 1.00 63.38 92 GLU A O 1
ATOM 685 N N . VAL A 1 93 ? -5.325 -15.419 20.298 1.00 48.00 93 VAL A N 1
ATOM 686 C CA . VAL A 1 93 ? -5.930 -16.681 19.842 1.00 48.00 93 VAL A CA 1
ATOM 687 C C . VAL A 1 93 ? -7.093 -16.390 18.893 1.00 48.00 93 VAL A C 1
ATOM 689 O O . VAL A 1 93 ? -8.157 -15.936 19.301 1.00 48.00 93 VAL A O 1
ATOM 692 N N . GLY A 1 94 ? -6.905 -16.682 17.610 1.00 60.66 94 GLY A N 1
ATOM 693 C CA . GLY A 1 94 ? -7.925 -16.478 16.586 1.00 60.66 94 GLY A CA 1
ATOM 694 C C . GLY A 1 94 ? -7.344 -16.608 15.184 1.00 60.66 94 GLY A C 1
ATOM 695 O O . GLY A 1 94 ? -6.142 -16.788 15.010 1.00 60.66 94 GLY A O 1
ATOM 696 N N . SER A 1 95 ? -8.208 -16.568 14.173 1.00 72.25 95 SER A N 1
ATOM 697 C CA . SER A 1 95 ? -7.776 -16.581 12.772 1.00 72.25 95 SER A CA 1
ATOM 698 C C . SER A 1 95 ? -7.591 -15.156 12.263 1.00 72.25 95 SER A C 1
ATOM 700 O O . SER A 1 95 ? -8.429 -14.294 12.527 1.00 72.25 95 SER A O 1
ATOM 702 N N . ASN A 1 96 ? -6.533 -14.931 11.482 1.00 82.31 96 ASN A N 1
ATOM 703 C CA . ASN A 1 96 ? -6.407 -13.727 10.663 1.00 82.31 96 ASN A CA 1
ATOM 704 C C . ASN A 1 96 ? -7.668 -13.551 9.823 1.00 82.31 96 ASN A C 1
ATOM 706 O O . ASN A 1 96 ? -8.231 -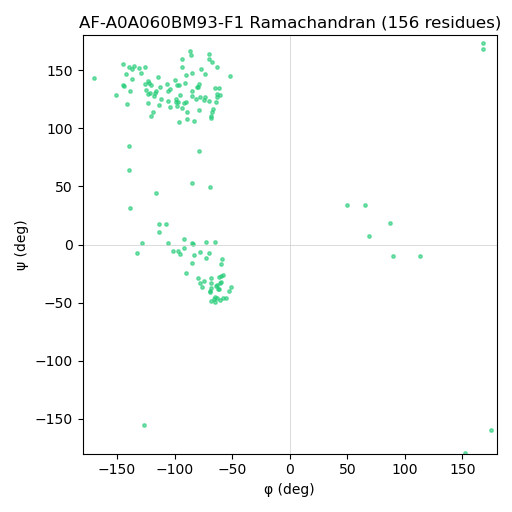14.538 9.338 1.00 82.31 96 ASN A O 1
ATOM 710 N N . THR A 1 97 ? -8.078 -12.308 9.604 1.00 86.94 97 THR A N 1
ATOM 711 C 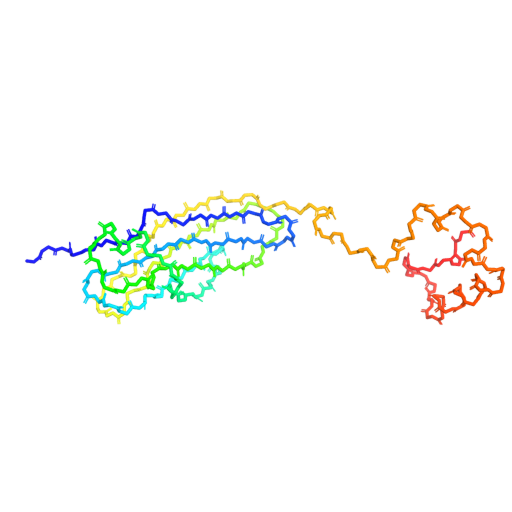CA . THR A 1 97 ? -9.297 -12.051 8.844 1.00 86.94 97 THR A CA 1
ATOM 712 C C . THR A 1 97 ? -9.033 -11.303 7.572 1.00 86.94 97 THR A C 1
ATOM 714 O O . THR A 1 97 ? -8.381 -10.265 7.552 1.00 86.94 97 THR A O 1
ATOM 717 N N . LEU A 1 98 ? -9.588 -11.852 6.498 1.00 87.94 98 LEU A N 1
ATOM 718 C CA . LEU A 1 98 ? -9.574 -11.241 5.190 1.00 87.94 98 LEU A CA 1
ATOM 719 C C . LEU A 1 98 ? -10.443 -9.981 5.198 1.00 87.94 98 LEU A C 1
ATOM 721 O O . LEU A 1 98 ? -11.661 -10.064 5.333 1.00 87.94 98 LEU A O 1
ATOM 725 N N . LEU A 1 99 ? -9.803 -8.829 5.013 1.00 88.56 99 LEU A N 1
ATOM 726 C CA . LEU A 1 99 ? -10.475 -7.542 4.834 1.00 88.56 99 LEU A CA 1
ATOM 727 C C . LEU A 1 99 ? -11.010 -7.397 3.411 1.00 88.56 99 LEU A C 1
ATOM 729 O O . LEU A 1 99 ? -12.056 -6.797 3.186 1.00 88.56 99 LEU A O 1
ATOM 733 N N . GLY A 1 100 ? -10.299 -7.966 2.440 1.00 89.94 100 GLY A N 1
ATOM 734 C CA . GLY A 1 100 ? -10.746 -8.009 1.058 1.00 89.94 100 GLY A CA 1
ATOM 735 C C . GLY A 1 100 ? -9.647 -8.435 0.102 1.00 89.94 100 GLY A C 1
ATOM 736 O O . GLY A 1 100 ? -8.469 -8.480 0.460 1.00 89.94 1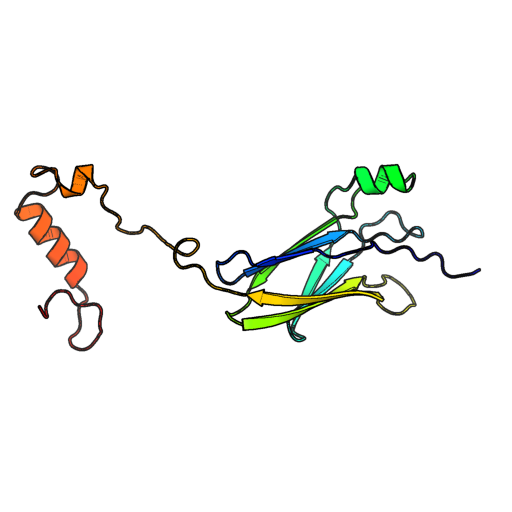00 GLY A O 1
ATOM 737 N N . CYS A 1 101 ? -10.058 -8.731 -1.127 1.00 93.00 101 CYS A N 1
ATOM 738 C CA . CYS A 1 101 ? -9.157 -8.887 -2.257 1.00 93.00 101 CYS A CA 1
ATOM 739 C C . CYS A 1 101 ? -9.644 -8.044 -3.436 1.00 93.00 101 CYS A C 1
ATOM 741 O O . CYS A 1 101 ? -10.852 -7.921 -3.643 1.00 93.00 101 CYS A O 1
ATOM 743 N N . SER A 1 102 ? -8.710 -7.541 -4.235 1.00 93.31 102 SER A N 1
ATOM 744 C CA . SER A 1 102 ? -8.967 -6.830 -5.483 1.00 93.31 102 SER A CA 1
ATOM 745 C C . SER A 1 102 ? -7.994 -7.298 -6.561 1.00 93.31 102 SER A C 1
ATOM 747 O O . SER A 1 102 ? -6.825 -7.557 -6.274 1.00 93.31 102 SER A O 1
ATOM 749 N N . ASP A 1 103 ? -8.477 -7.401 -7.796 1.00 95.94 103 ASP A N 1
ATOM 750 C CA . ASP A 1 103 ? -7.624 -7.607 -8.963 1.00 95.94 103 ASP A CA 1
ATOM 751 C C . ASP A 1 103 ? -7.274 -6.233 -9.542 1.00 95.94 103 ASP A C 1
ATOM 753 O O . ASP A 1 103 ? -8.161 -5.452 -9.892 1.00 95.94 103 ASP A O 1
ATOM 757 N N . VAL A 1 104 ? -5.981 -5.923 -9.636 1.00 96.12 104 VAL A N 1
ATOM 758 C CA . VAL A 1 104 ? -5.499 -4.623 -10.117 1.00 96.12 104 VAL A CA 1
ATOM 759 C C . VAL A 1 104 ? -4.614 -4.815 -11.331 1.00 96.12 104 VAL A C 1
ATOM 761 O O . VAL A 1 104 ? -3.685 -5.621 -11.327 1.00 96.12 104 VAL A O 1
ATOM 764 N N . LYS A 1 105 ? -4.901 -4.053 -12.387 1.00 97.69 105 LYS A N 1
ATOM 765 C CA . LYS A 1 105 ? -4.056 -3.987 -13.575 1.00 97.69 105 LYS A CA 1
ATOM 766 C C . LYS A 1 105 ? -3.012 -2.889 -13.394 1.00 97.69 105 LYS A C 1
ATOM 768 O O . LYS A 1 105 ? -3.349 -1.711 -13.474 1.00 97.69 105 LYS A O 1
ATOM 773 N N . VAL A 1 106 ? -1.767 -3.299 -13.201 1.00 97.50 106 VAL A N 1
ATOM 774 C CA . VAL A 1 106 ? -0.592 -2.431 -13.168 1.00 97.50 106 VAL A CA 1
ATOM 775 C C . VAL A 1 106 ? -0.149 -2.133 -14.592 1.00 97.50 106 VAL A C 1
ATOM 777 O O . VAL A 1 106 ? 0.088 -3.036 -15.402 1.00 97.50 106 VAL A O 1
ATOM 780 N N . THR A 1 107 ? -0.038 -0.852 -14.903 1.00 96.31 107 THR A N 1
ATOM 781 C CA . THR A 1 107 ? 0.502 -0.334 -16.160 1.00 96.31 107 THR A CA 1
ATOM 782 C C . THR A 1 107 ? 1.667 0.577 -15.841 1.00 96.31 107 THR A C 1
ATOM 784 O O . THR A 1 107 ? 1.553 1.376 -14.926 1.00 96.31 107 THR A O 1
ATOM 787 N N . ILE A 1 108 ? 2.748 0.510 -16.610 1.00 93.69 108 ILE A N 1
ATOM 788 C CA . ILE A 1 108 ? 3.829 1.489 -16.491 1.00 93.69 108 ILE A CA 1
ATOM 789 C C . ILE A 1 108 ? 3.527 2.637 -17.442 1.00 93.69 108 ILE A C 1
ATOM 791 O O . ILE A 1 108 ? 3.358 2.407 -18.641 1.00 93.69 108 ILE A O 1
ATOM 795 N N . ASP A 1 109 ? 3.447 3.844 -16.898 1.00 91.75 109 ASP A N 1
ATOM 796 C CA . ASP A 1 109 ? 3.378 5.065 -17.681 1.00 91.75 109 ASP A CA 1
ATOM 797 C C . ASP A 1 109 ? 4.807 5.613 -17.855 1.00 91.75 109 ASP A C 1
ATOM 799 O O . ASP A 1 109 ? 5.486 5.919 -16.861 1.00 91.75 109 ASP A O 1
ATOM 803 N N . PRO A 1 110 ? 5.314 5.696 -19.098 1.00 83.75 110 PRO A N 1
ATOM 804 C CA . PRO A 1 110 ? 6.636 6.248 -19.353 1.00 83.75 110 PRO A CA 1
ATOM 805 C C . PRO A 1 110 ? 6.767 7.700 -18.880 1.00 83.75 110 PRO A C 1
ATOM 807 O O . PRO A 1 110 ? 7.869 8.080 -18.501 1.00 83.75 110 PRO A O 1
ATOM 810 N N . ASP A 1 111 ? 5.681 8.478 -18.829 1.00 87.00 111 ASP A N 1
ATOM 811 C CA . ASP A 1 111 ? 5.713 9.873 -18.377 1.00 87.00 111 ASP A CA 1
ATOM 812 C C . ASP A 1 111 ? 5.856 9.969 -16.850 1.00 87.00 111 ASP A C 1
ATOM 814 O O . ASP A 1 111 ? 6.509 10.880 -16.340 1.00 87.00 111 ASP A O 1
ATOM 818 N N . VAL A 1 112 ? 5.312 9.000 -16.104 1.00 85.44 112 VAL A N 1
ATOM 819 C CA . VAL A 1 112 ? 5.460 8.925 -14.638 1.00 85.44 112 VAL A CA 1
ATOM 820 C C . VAL A 1 112 ? 6.850 8.422 -14.246 1.00 85.44 112 VAL A C 1
ATOM 822 O O . VAL A 1 112 ? 7.440 8.893 -13.277 1.00 85.44 112 VAL A O 1
ATOM 825 N N . THR A 1 113 ? 7.405 7.492 -15.023 1.00 79.94 113 THR A N 1
ATOM 826 C CA . THR A 1 113 ? 8.769 6.970 -14.817 1.00 79.94 113 THR A CA 1
ATOM 827 C C . THR A 1 113 ? 9.853 7.831 -15.464 1.00 79.94 113 THR A C 1
ATOM 829 O O . THR A 1 113 ? 11.041 7.501 -15.389 1.00 79.94 113 THR A O 1
ATOM 832 N N . PHE A 1 114 ? 9.471 8.942 -16.094 1.00 79.19 114 PHE A N 1
ATOM 833 C CA . PHE A 1 114 ? 10.387 9.777 -16.843 1.00 79.19 114 PHE A CA 1
ATOM 834 C C . PHE A 1 114 ? 11.394 10.483 -15.926 1.00 79.19 114 PHE A C 1
ATOM 836 O O . PHE A 1 114 ? 11.073 11.419 -15.193 1.00 79.19 114 PHE A O 1
ATOM 843 N N . VAL A 1 115 ? 12.662 10.077 -16.017 1.00 70.56 115 VAL A N 1
ATOM 844 C CA . VAL A 1 115 ? 13.774 10.785 -15.379 1.00 70.56 115 VAL A CA 1
ATOM 845 C C . VAL A 1 115 ? 14.412 11.706 -16.410 1.00 70.56 115 VAL A C 1
ATOM 847 O O . VAL A 1 115 ? 15.161 11.265 -17.284 1.00 70.56 115 VAL A O 1
ATOM 850 N N . ALA A 1 116 ? 14.146 13.005 -16.279 1.00 66.25 116 ALA A N 1
ATOM 851 C CA . ALA A 1 116 ? 14.664 14.079 -17.124 1.00 66.25 116 ALA A CA 1
ATOM 852 C C . ALA A 1 116 ? 16.176 14.321 -16.930 1.00 66.25 116 ALA A C 1
ATOM 854 O O . ALA A 1 116 ? 16.608 15.447 -16.711 1.00 66.25 116 ALA A O 1
ATOM 855 N N . GLY A 1 117 ? 17.009 13.279 -16.966 1.00 64.00 117 GLY A N 1
ATOM 856 C CA . GL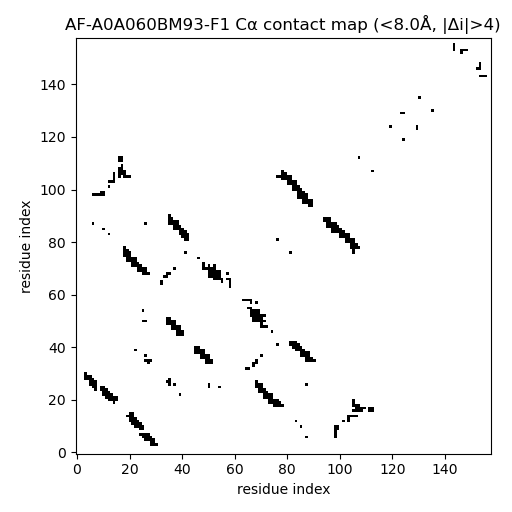Y A 1 117 ? 18.432 13.389 -16.636 1.00 64.00 117 GLY A CA 1
ATOM 857 C C . GLY A 1 117 ? 19.211 14.330 -17.562 1.00 64.00 117 GLY A C 1
ATOM 858 O O . GLY A 1 117 ? 20.197 14.919 -17.135 1.00 64.00 117 GLY A O 1
ATOM 859 N N . ASN A 1 118 ? 18.772 14.489 -18.816 1.00 62.59 118 ASN A N 1
ATOM 860 C CA . ASN A 1 118 ? 19.382 15.404 -19.787 1.00 62.59 118 ASN A CA 1
ATOM 861 C C . ASN A 1 118 ? 18.334 16.165 -20.625 1.00 62.59 118 ASN A C 1
ATOM 863 O O . ASN A 1 118 ? 18.598 16.443 -21.794 1.00 62.59 118 ASN A O 1
ATOM 867 N N . ILE A 1 119 ? 17.141 16.477 -20.092 1.00 71.12 119 ILE A N 1
ATOM 868 C CA . ILE A 1 119 ? 16.247 17.378 -20.839 1.00 71.12 119 ILE A CA 1
ATOM 869 C C . ILE A 1 119 ? 16.895 18.762 -20.888 1.00 71.12 119 ILE A C 1
ATOM 871 O O . ILE A 1 119 ? 17.083 19.418 -19.866 1.00 71.12 119 ILE A O 1
ATOM 875 N N . ILE A 1 120 ? 17.214 19.198 -22.102 1.00 69.81 120 ILE A N 1
ATOM 876 C CA . ILE A 1 120 ? 17.541 20.581 -22.423 1.00 69.81 120 ILE A CA 1
ATOM 877 C C . ILE A 1 120 ? 16.207 21.293 -22.677 1.00 69.81 120 ILE A C 1
ATOM 879 O O . ILE A 1 120 ? 15.396 20.785 -23.449 1.00 69.81 120 ILE A O 1
ATOM 883 N N . SER A 1 121 ? 15.945 22.428 -22.020 1.00 73.44 121 SER A N 1
ATOM 884 C CA . SER A 1 121 ? 14.706 23.186 -22.256 1.00 73.44 121 SER A CA 1
ATOM 885 C C . SER A 1 121 ? 14.635 23.690 -23.697 1.00 73.44 121 SER A C 1
ATOM 887 O O . SER A 1 121 ? 15.672 23.984 -24.289 1.00 73.44 121 SER A O 1
ATOM 889 N N . ASP A 1 122 ? 13.430 23.891 -24.238 1.00 68.31 122 ASP A N 1
ATOM 890 C CA . ASP A 1 122 ? 13.243 24.420 -25.600 1.00 68.31 122 ASP A CA 1
ATOM 891 C C . ASP A 1 122 ? 14.024 25.727 -25.824 1.00 68.31 122 ASP A C 1
ATOM 893 O O . ASP A 1 122 ? 14.671 25.914 -26.849 1.00 68.31 122 ASP A O 1
ATOM 897 N N . SER A 1 123 ? 14.059 26.616 -24.827 1.00 69.12 123 SER A N 1
ATOM 898 C CA . SER A 1 123 ? 14.851 27.852 -24.884 1.00 69.12 123 SER A CA 1
ATOM 899 C C . SER A 1 123 ? 16.356 27.610 -25.018 1.00 69.12 123 SER A C 1
ATOM 901 O O . SER A 1 123 ? 17.025 28.336 -25.744 1.00 69.12 123 SER A O 1
ATOM 903 N N . VAL A 1 124 ? 16.885 26.587 -24.344 1.00 69.44 124 VAL A N 1
ATOM 904 C CA . VAL A 1 124 ? 18.304 26.217 -24.398 1.00 69.44 124 VAL A CA 1
ATOM 905 C C . VAL A 1 124 ? 18.596 25.418 -25.676 1.00 69.44 124 VAL A C 1
ATOM 907 O O . VAL A 1 124 ? 19.684 25.534 -26.226 1.00 69.44 124 VAL A O 1
ATOM 910 N N . MET A 1 125 ? 17.615 24.684 -26.214 1.00 71.62 125 MET A N 1
ATOM 911 C CA . MET A 1 125 ? 17.713 24.001 -27.509 1.00 71.62 125 MET A CA 1
ATOM 912 C C . MET A 1 125 ? 17.891 24.987 -28.676 1.00 71.62 125 MET A C 1
ATOM 914 O O . MET A 1 125 ? 18.597 24.669 -29.632 1.00 71.62 125 MET A O 1
ATOM 918 N N . PHE A 1 126 ? 17.280 26.175 -28.606 1.00 65.88 126 PHE A N 1
ATOM 919 C CA . PHE A 1 126 ? 17.350 27.188 -29.670 1.00 65.88 126 PHE A CA 1
ATOM 920 C C . PHE A 1 126 ? 18.326 28.342 -29.400 1.00 65.88 126 PHE A C 1
ATOM 922 O O . PHE A 1 126 ? 18.544 29.174 -30.284 1.00 65.88 126 PHE A O 1
ATOM 929 N N . ASP A 1 127 ? 18.938 28.414 -28.218 1.00 75.50 127 ASP A N 1
ATOM 930 C CA . ASP A 1 127 ? 19.939 29.436 -27.919 1.00 75.50 127 ASP A CA 1
ATOM 931 C C . ASP A 1 127 ? 21.318 29.011 -28.445 1.00 75.50 127 ASP A C 1
ATOM 933 O O . ASP A 1 127 ? 22.008 28.169 -27.872 1.00 75.50 127 ASP A O 1
ATOM 937 N N . SER A 1 128 ? 21.741 29.653 -29.538 1.00 69.38 128 SER A N 1
ATOM 938 C CA . SER A 1 128 ? 23.048 29.456 -30.186 1.00 69.38 128 SER A CA 1
ATOM 939 C C . SER A 1 128 ? 24.273 29.725 -29.293 1.00 69.38 128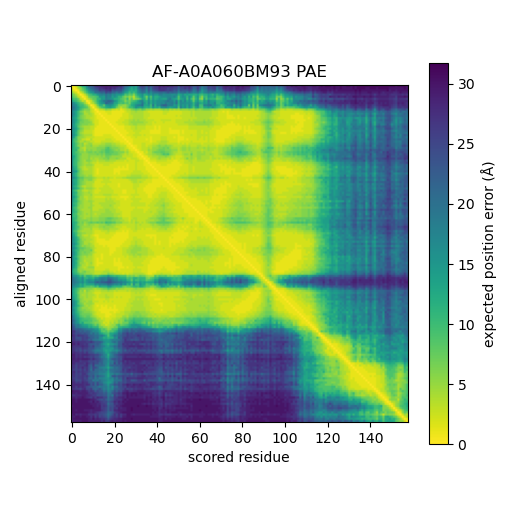 SER A C 1
ATOM 941 O O . SER A 1 128 ? 25.389 29.380 -29.680 1.00 69.38 128 SER A O 1
ATOM 943 N N . GLY A 1 129 ? 24.091 30.345 -28.121 1.00 76.31 129 GLY A N 1
ATOM 944 C CA . GLY A 1 129 ? 25.140 30.621 -27.138 1.00 76.31 129 GLY A CA 1
ATOM 945 C C . GLY A 1 129 ? 25.273 29.574 -26.028 1.00 76.31 129 GLY A C 1
ATOM 946 O O . GLY A 1 129 ? 26.225 29.641 -25.252 1.00 76.31 129 GLY A O 1
ATOM 947 N N . THR A 1 130 ? 24.358 28.605 -25.939 1.00 74.06 130 THR A N 1
ATOM 948 C CA . THR A 1 130 ? 24.304 27.635 -24.824 1.00 74.06 130 THR A CA 1
ATOM 949 C C . THR A 1 130 ? 25.464 26.661 -24.791 1.00 74.06 130 THR A C 1
ATOM 951 O O . THR A 1 130 ? 25.921 26.279 -23.713 1.00 74.06 130 THR A O 1
ATOM 954 N N . MET A 1 131 ? 25.978 26.278 -25.958 1.00 77.12 131 MET A N 1
ATOM 955 C CA . MET A 1 131 ? 27.206 25.508 -26.064 1.00 77.12 131 MET A CA 1
ATOM 956 C C . MET A 1 131 ? 28.029 25.993 -27.251 1.00 77.12 131 MET A C 1
ATOM 958 O O . MET A 1 131 ? 27.617 25.910 -28.405 1.00 77.12 131 MET A O 1
ATOM 962 N N . THR A 1 132 ? 29.249 26.443 -26.975 1.00 80.81 132 THR A N 1
ATOM 963 C CA . THR A 1 132 ? 30.246 26.672 -28.023 1.00 80.81 132 THR A CA 1
ATOM 964 C C . THR A 1 132 ? 30.728 25.345 -28.615 1.00 80.81 132 THR A C 1
ATOM 966 O O . THR A 1 132 ? 30.678 24.302 -27.962 1.00 80.81 132 THR A O 1
ATOM 969 N N . GLN A 1 133 ? 31.300 25.375 -29.821 1.00 77.31 133 GLN A N 1
ATOM 970 C CA . GLN A 1 133 ? 31.894 24.192 -30.465 1.00 77.31 133 GLN A CA 1
ATOM 971 C C . GLN A 1 133 ? 32.896 23.449 -29.555 1.00 77.31 133 GLN A C 1
ATOM 973 O O . GLN A 1 133 ? 32.937 22.221 -29.545 1.00 77.31 133 GLN A O 1
ATOM 978 N N . SER A 1 134 ? 33.665 24.184 -28.745 1.00 80.06 134 SER A N 1
ATOM 979 C CA . SER A 1 134 ? 34.615 23.610 -27.782 1.00 80.06 134 SER A CA 1
ATOM 980 C C . SER A 1 134 ? 33.913 22.889 -26.622 1.00 80.06 134 SER A C 1
ATOM 982 O O . SER A 1 134 ? 34.311 21.791 -26.223 1.00 80.06 134 SER A O 1
ATOM 984 N N . GLN A 1 135 ? 32.821 23.464 -26.109 1.00 77.88 135 GLN A N 1
ATOM 985 C CA . GLN A 1 135 ? 32.003 22.839 -25.066 1.00 77.88 135 GLN A CA 1
ATOM 986 C C . GLN A 1 135 ? 31.272 21.599 -25.594 1.00 77.88 135 GLN A C 1
ATOM 988 O O . GLN A 1 135 ? 31.218 20.592 -24.893 1.00 77.88 135 GLN A O 1
ATOM 993 N N . ILE A 1 136 ? 30.798 21.623 -26.847 1.00 76.19 136 ILE A N 1
ATOM 994 C CA . ILE A 1 136 ? 30.233 20.445 -27.525 1.00 76.19 136 ILE A CA 1
ATOM 995 C C . ILE A 1 136 ? 31.293 19.345 -27.631 1.00 76.19 136 ILE A C 1
ATOM 997 O O . ILE A 1 136 ? 31.039 18.203 -27.254 1.00 76.19 136 ILE A O 1
ATOM 1001 N N . GLN A 1 137 ? 32.506 19.682 -28.076 1.00 79.31 137 GLN A N 1
ATOM 1002 C CA . GLN A 1 137 ? 33.586 18.704 -28.200 1.00 79.31 137 GLN A CA 1
ATOM 1003 C C . GLN A 1 137 ? 33.980 18.101 -26.844 1.00 79.31 137 GLN A C 1
ATOM 1005 O O . GLN A 1 137 ? 34.233 16.900 -26.753 1.00 79.31 137 GLN A O 1
ATOM 1010 N N . THR A 1 138 ? 33.997 18.913 -25.786 1.00 81.19 138 THR A N 1
ATOM 1011 C CA . THR A 1 138 ? 34.285 18.461 -24.417 1.00 81.19 138 THR A CA 1
ATOM 1012 C C . THR A 1 138 ? 33.208 17.501 -23.922 1.00 81.19 138 THR A C 1
ATOM 1014 O O . THR A 1 138 ? 33.528 16.390 -23.504 1.00 81.19 138 THR A O 1
ATOM 1017 N N . PHE A 1 139 ? 31.936 17.871 -24.072 1.00 78.44 139 PHE A N 1
ATOM 1018 C CA . PHE A 1 139 ? 30.804 17.022 -23.712 1.00 78.44 139 PHE A CA 1
ATOM 1019 C C . PHE A 1 139 ? 30.829 15.680 -24.457 1.00 78.44 139 PHE A C 1
ATOM 1021 O O . PHE A 1 139 ? 30.692 14.621 -23.845 1.00 78.44 139 PHE A O 1
ATOM 1028 N N . LEU A 1 140 ? 31.068 15.697 -25.773 1.00 76.75 140 LEU A N 1
ATOM 1029 C CA . LEU A 1 140 ? 31.156 14.479 -26.582 1.00 76.75 140 LEU A CA 1
ATOM 1030 C C . LEU A 1 140 ? 32.331 13.587 -26.164 1.00 76.75 140 LEU A C 1
ATOM 1032 O O . LEU A 1 140 ? 32.199 12.362 -26.189 1.00 76.75 140 LEU A O 1
ATOM 1036 N N . ASN A 1 141 ? 33.462 14.174 -25.769 1.00 79.38 141 ASN A N 1
ATOM 1037 C CA . ASN A 1 141 ? 34.617 13.430 -25.270 1.00 79.38 141 ASN A CA 1
ATOM 1038 C C . ASN A 1 141 ? 34.333 12.791 -23.903 1.00 79.38 141 ASN A C 1
ATOM 1040 O O . ASN A 1 141 ? 34.724 11.648 -23.674 1.00 79.38 141 ASN A O 1
ATOM 1044 N N . GLU A 1 142 ? 33.630 13.497 -23.016 1.00 78.38 142 GLU A N 1
ATOM 1045 C CA . GLU A 1 142 ? 33.238 12.985 -21.701 1.00 78.38 142 GLU A CA 1
ATOM 1046 C C . GLU A 1 142 ? 32.207 11.860 -21.805 1.00 78.38 142 GLU A C 1
ATOM 1048 O O . GLU A 1 142 ? 32.404 10.790 -21.226 1.00 78.38 142 GLU A O 1
ATOM 1053 N N . LYS A 1 143 ? 31.135 12.051 -22.584 1.00 72.69 143 LYS A N 1
ATOM 1054 C CA . LYS A 1 143 ? 30.073 11.045 -22.736 1.00 72.69 143 LYS A CA 1
ATOM 1055 C C . LYS A 1 143 ? 30.536 9.795 -23.489 1.00 72.69 143 LYS A C 1
ATOM 1057 O O . LYS A 1 143 ? 30.056 8.708 -23.192 1.00 72.69 143 LYS A O 1
ATOM 1062 N N . ASN A 1 144 ? 31.509 9.915 -24.397 1.00 72.88 144 ASN A N 1
ATOM 1063 C CA . ASN A 1 144 ? 32.085 8.772 -25.118 1.00 72.88 144 ASN A CA 1
ATOM 1064 C C . ASN A 1 144 ? 33.329 8.161 -24.447 1.00 72.88 144 ASN A C 1
ATOM 1066 O O . ASN A 1 144 ? 33.940 7.265 -25.032 1.00 72.88 144 ASN A O 1
ATOM 1070 N N . LYS A 1 145 ? 33.736 8.622 -23.256 1.00 74.19 145 LYS A N 1
ATOM 1071 C CA . LYS A 1 145 ? 35.007 8.216 -22.626 1.00 74.19 145 LYS A CA 1
ATOM 1072 C C . LYS A 1 145 ? 35.117 6.707 -22.370 1.00 74.19 145 LYS A C 1
ATOM 1074 O O . LYS A 1 145 ? 36.211 6.163 -22.469 1.00 74.19 145 LYS A O 1
ATOM 1079 N N . ASN A 1 146 ? 33.992 6.045 -22.098 1.00 71.06 146 ASN A N 1
ATOM 1080 C CA . ASN A 1 146 ? 33.919 4.610 -21.795 1.00 71.06 146 ASN A CA 1
ATOM 1081 C C . ASN A 1 146 ? 33.173 3.809 -22.877 1.00 71.06 146 ASN A C 1
ATOM 1083 O O . ASN A 1 146 ? 32.701 2.709 -22.614 1.00 71.06 146 ASN A O 1
ATOM 1087 N N . CYS A 1 147 ? 33.014 4.369 -24.078 1.00 69.88 147 CYS A N 1
ATOM 1088 C CA . CYS A 1 147 ? 32.276 3.720 -25.156 1.00 69.88 147 CYS A CA 1
ATOM 1089 C C . CYS A 1 147 ? 33.043 2.499 -25.707 1.00 69.88 147 CYS A C 1
ATOM 1091 O O . CYS A 1 147 ? 34.178 2.637 -26.172 1.00 69.88 147 CYS A O 1
ATOM 1093 N N . VAL A 1 148 ? 32.401 1.324 -25.692 1.00 66.69 148 VAL A N 1
ATOM 1094 C CA . VAL A 1 148 ? 32.905 0.061 -26.257 1.00 66.69 148 VAL A CA 1
ATOM 1095 C C . VAL A 1 148 ? 32.047 -0.331 -27.465 1.00 66.69 148 VAL A C 1
ATOM 1097 O O . VAL A 1 148 ? 30.822 -0.231 -27.431 1.00 66.69 148 VAL A O 1
ATOM 1100 N N . ALA A 1 149 ? 32.680 -0.760 -28.560 1.00 61.78 149 ALA A N 1
ATOM 1101 C CA . ALA A 1 149 ? 31.969 -1.135 -29.780 1.00 61.78 149 ALA A CA 1
ATOM 1102 C C . ALA A 1 149 ? 31.061 -2.361 -29.548 1.00 61.78 149 ALA A C 1
ATOM 1104 O O . ALA A 1 149 ? 31.551 -3.422 -29.170 1.00 61.78 149 ALA A O 1
ATOM 1105 N N . GLY A 1 150 ? 29.757 -2.216 -29.815 1.00 62.59 150 GLY A N 1
ATOM 1106 C CA . GLY A 1 150 ? 28.764 -3.299 -29.730 1.00 62.59 150 GLY A CA 1
ATOM 1107 C C . GLY A 1 150 ? 27.712 -3.142 -28.626 1.00 62.59 150 GLY A C 1
ATOM 1108 O O . GLY A 1 150 ? 26.715 -3.857 -28.653 1.00 62.59 150 GLY A O 1
ATOM 1109 N N . GLU A 1 151 ? 27.873 -2.184 -27.710 1.00 57.97 151 GLU A N 1
ATOM 1110 C CA . GLU A 1 151 ? 26.832 -1.808 -26.746 1.00 57.97 151 GLU A CA 1
ATOM 1111 C C . GLU A 1 151 ? 26.048 -0.591 -27.265 1.00 57.97 151 GLU A C 1
ATOM 1113 O O . GLU A 1 151 ? 26.619 0.358 -27.804 1.00 57.97 151 GLU A O 1
ATOM 1118 N N . ALA A 1 152 ? 24.720 -0.616 -27.130 1.00 55.47 152 ALA A N 1
ATOM 1119 C CA . ALA A 1 152 ? 23.786 0.304 -27.793 1.00 55.47 152 ALA A CA 1
ATOM 1120 C C . ALA A 1 152 ? 23.895 1.795 -27.384 1.00 55.47 152 ALA A C 1
ATOM 1122 O O . ALA A 1 152 ? 23.123 2.616 -27.871 1.00 55.47 152 ALA A O 1
ATOM 1123 N N . ALA A 1 153 ? 24.835 2.174 -26.514 1.00 60.56 153 ALA A N 1
ATOM 1124 C CA . ALA A 1 153 ? 24.922 3.511 -25.918 1.00 60.56 153 ALA A CA 1
ATOM 1125 C C . ALA A 1 153 ? 26.084 4.381 -26.448 1.00 60.56 153 ALA A C 1
ATOM 1127 O O . ALA A 1 153 ? 26.465 5.365 -25.817 1.00 60.56 153 ALA A O 1
ATOM 1128 N N . CYS A 1 154 ? 26.669 4.037 -27.596 1.00 60.41 154 CYS A N 1
ATOM 1129 C CA . CYS A 1 154 ? 27.791 4.770 -28.180 1.00 60.41 154 CYS A CA 1
ATOM 1130 C C . CYS A 1 154 ? 27.351 5.757 -29.271 1.00 60.41 154 CYS A C 1
ATOM 1132 O O . CYS A 1 154 ? 26.874 5.349 -30.325 1.00 60.41 154 CYS A O 1
ATOM 1134 N N . LEU A 1 155 ? 27.618 7.054 -29.079 1.00 63.75 155 LEU A N 1
ATOM 1135 C CA . LEU A 1 155 ? 27.305 8.108 -30.062 1.00 63.75 155 LEU A CA 1
ATOM 1136 C C . LEU A 1 155 ? 28.187 8.066 -31.327 1.00 63.75 155 LEU A C 1
ATOM 1138 O O . LEU A 1 155 ? 27.954 8.829 -32.256 1.00 63.75 155 LEU A O 1
ATOM 1142 N N . LYS A 1 156 ? 29.217 7.211 -31.369 1.00 53.53 156 LYS A N 1
ATOM 1143 C CA . LYS A 1 156 ? 30.229 7.180 -32.441 1.00 53.53 156 LYS A CA 1
ATOM 1144 C C . LYS A 1 156 ? 29.846 6.374 -33.693 1.00 53.53 156 LYS A C 1
ATOM 1146 O O . LYS A 1 156 ? 30.660 6.317 -34.606 1.00 53.53 156 LYS A O 1
ATOM 1151 N N . ASN A 1 157 ? 28.655 5.775 -33.743 1.00 51.59 157 ASN A N 1
ATOM 1152 C CA . ASN A 1 157 ? 28.212 4.944 -34.873 1.00 51.59 157 ASN A CA 1
ATOM 1153 C C . ASN A 1 157 ? 26.990 5.523 -35.614 1.00 51.59 157 ASN A C 1
ATOM 1155 O O . ASN A 1 157 ? 26.066 4.779 -35.938 1.00 51.59 157 ASN A O 1
ATOM 1159 N N . TYR A 1 158 ? 26.996 6.828 -35.888 1.00 51.56 158 TYR A N 1
ATOM 1160 C CA . TYR A 1 158 ? 26.086 7.464 -36.849 1.00 51.56 158 TYR A CA 1
ATOM 1161 C C . TYR A 1 158 ? 26.880 8.119 -37.975 1.00 51.56 158 TYR A C 1
ATOM 1163 O O . TYR A 1 158 ? 27.943 8.707 -37.666 1.00 51.56 158 TYR A O 1
#

Solvent-accessible surface area (backbone atoms only — not comparable to full-atom values): 9463 Å² total; per-residue (Å²): 136,77,89,78,79,52,64,40,92,49,66,51,76,45,67,67,23,64,41,34,33,39,42,34,38,44,46,47,52,83,92,52,84,68,56,46,41,32,39,40,24,52,76,79,48,76,47,79,46,64,13,59,37,82,29,59,70,58,15,62,78,69,74,50,93,55,31,41,23,17,34,74,49,78,44,82,42,68,74,42,78,42,48,36,34,36,27,43,50,55,95,64,97,70,73,63,41,78,49,47,71,49,81,45,72,34,51,68,38,68,79,72,59,57,74,73,84,78,71,69,53,72,71,54,72,70,38,83,78,73,58,50,75,66,53,49,51,50,51,53,51,61,74,48,67,82,60,56,96,90,52,99,84,47,85,84,82,119

Foldseek 3Di:
DDDQADFDQDWDWDAPLAQKIKTKDWTDRPVDLAWFKKWKDKQRDTDIWTQQDAQVVVCVVVVHPHRSTMTIDMGGHDQAKIKIWMWTDDPDPDDIGTSDIDIDGHHHDCVSNDDPPPDDDPVLVPDPPNADPVNVVVVLCVQQVPPDPPDPRHPPPD

Nearest PDB structures (foldseek):
  3dlq-assembly1_R  TM=6.083E-01  e=2.095E-01  Homo sapiens
  8oe4-assembly1_C  TM=6.288E-01  e=8.115E-01  Homo sapiens
  3dgc-assembly2_S  TM=5.566E-01  e=9.084E-01  Homo sapiens
  6dfs-assembly1_B  TM=5.057E-01  e=3.482E-01  Mus musculus
  3bpo-assembly1_C  TM=4.706E-01  e=3.110E-01  Homo sapiens

Sequence (158 aa):
GGPTTRWGPWSEVSDNKDGTLTVRGWTLDPDTTQSLTVAVYVDGAMTVVEASLDRSDVATQYGLTSSSYGYSTTISATAGTHRVCVLALNEEVGSNTLLGCSDVKVTIDPDVTFVAGNIISDSVMFDSGTMTQSQIQTFLNEKNKNCVAGEAACLKNY

Mean predicted aligned error: 12.32 Å

Radius of gyration: 25.4 Å; Cα contacts (8 Å, |Δi|>4): 278; chains: 1; bounding box: 56×47×61 Å

pLDDT: mean 81.94, std 14.57, range [33.03, 98.19]

Secondary structure (DSSP, 8-state):
--------S-EEEEE-SSSEEEEEEE---TT-SSPPEEEEEETTEEEEEE--EE-HHHHHHHT-S--EEEEEEEEE--SEEEEEEEEEPPSSSS--EEEEEEEEEE---TTTS---TTPPPHHHHH-TTSS-HHHHHHHHHHHTTT--TTSTT-TT--

Organism: NCBI:txid246138